Protein AF-A0AA35YEL2-F1 (afdb_monomer)

Mean predicted aligned error: 13.95 Å

Nearest PDB structures (foldseek):
  8c50-assembly1_A  TM=2.980E-01  e=9.845E+00  Pontibacter korlensis
  4kh3-assembly1_A  TM=2.390E-01  e=6.600E+00  Escherichia coli CFT073

pLDDT: mean 71.66, std 18.36, range [32.09, 91.12]

Radius of gyration: 22.41 Å; Cα contacts (8 Å, |Δi|>4): 352; chains: 1; bounding box: 73×52×62 Å

Foldseek 3Di:
DVVVVVVVVVVVVCVVVQAEDEEEEEAAEDDEGEHYEEYEYEHAEEYAYAEAAEYEYEYEYEYEYAYYEEYEYEYAYAYHYAEYAEYEYEEHDHYEYAEYEEYEYEEHDHYDYVYYNDYHYDYPDDDDDPDPDPPPPPPDDDDDDDDDDDD

Structure (mmCIF, N/CA/C/O backbone):
data_AF-A0AA35YEL2-F1
#
_entry.id   AF-A0AA35YEL2-F1
#
loop_
_atom_site.group_PDB
_atom_site.id
_atom_site.type_symbol
_atom_site.label_atom_id
_atom_site.label_alt_id
_atom_site.label_comp_id
_atom_site.label_asym_id
_atom_site.label_entity_id
_atom_site.label_seq_id
_atom_site.pdbx_PDB_ins_code
_atom_site.Cartn_x
_atom_site.Cartn_y
_atom_site.Cartn_z
_atom_site.occupancy
_atom_site.B_iso_or_equiv
_atom_site.auth_seq_id
_atom_site.auth_comp_id
_atom_site.auth_asym_id
_atom_site.auth_atom_id
_atom_site.pdbx_PDB_model_num
ATOM 1 N N . MET A 1 1 ? -35.837 31.555 -4.026 1.00 56.28 1 MET A N 1
ATOM 2 C CA . MET A 1 1 ? -34.476 31.675 -4.594 1.00 56.28 1 MET A CA 1
ATOM 3 C C . MET A 1 1 ? -33.371 31.367 -3.578 1.00 56.28 1 MET A C 1
ATOM 5 O O . MET A 1 1 ? -32.580 30.484 -3.855 1.00 56.28 1 MET A O 1
ATOM 9 N N . VAL A 1 2 ? -33.333 31.996 -2.390 1.00 65.69 2 VAL A N 1
ATOM 10 C CA . VAL A 1 2 ? -32.287 31.738 -1.358 1.00 65.69 2 VAL A CA 1
ATOM 11 C C . VAL A 1 2 ? -32.349 30.329 -0.735 1.00 65.69 2 VAL A C 1
ATOM 13 O O . VAL A 1 2 ? -31.324 29.733 -0.417 1.00 65.69 2 VAL A O 1
ATOM 16 N N . GLU A 1 3 ? -33.546 29.762 -0.577 1.00 60.06 3 GLU A N 1
ATOM 17 C CA . GLU A 1 3 ? -33.709 28.430 0.034 1.00 60.06 3 GLU A CA 1
ATOM 18 C C . GLU A 1 3 ? -33.362 27.282 -0.936 1.00 60.06 3 GLU A C 1
ATOM 20 O O . GLU A 1 3 ? -32.950 26.194 -0.533 1.00 60.06 3 GLU A O 1
ATOM 25 N N . GLU A 1 4 ? -33.471 27.548 -2.236 1.00 58.91 4 GLU A N 1
ATOM 26 C CA . GLU A 1 4 ? -33.159 26.605 -3.311 1.00 58.91 4 GLU A CA 1
ATOM 27 C C . GLU A 1 4 ? -31.649 26.541 -3.565 1.00 58.91 4 GLU A C 1
ATOM 29 O O . GLU A 1 4 ? -31.085 25.449 -3.663 1.00 58.91 4 GLU A O 1
ATOM 34 N N . THR A 1 5 ? -30.966 27.690 -3.495 1.00 54.50 5 THR A N 1
ATOM 35 C CA . THR A 1 5 ? -29.499 27.750 -3.501 1.00 54.50 5 THR A CA 1
ATOM 36 C C . THR A 1 5 ? -28.888 27.120 -2.250 1.00 54.50 5 THR A C 1
ATOM 38 O O . THR A 1 5 ? -27.883 26.425 -2.369 1.00 54.50 5 THR A O 1
ATOM 41 N N . ARG A 1 6 ? -29.511 27.234 -1.063 1.00 58.31 6 ARG A N 1
ATOM 42 C CA . ARG A 1 6 ? -29.071 26.479 0.131 1.00 58.31 6 ARG A CA 1
ATOM 43 C C . ARG A 1 6 ? -29.203 24.966 -0.036 1.00 58.31 6 ARG A C 1
ATOM 45 O O . ARG A 1 6 ? -28.301 24.239 0.377 1.00 58.31 6 ARG A O 1
ATOM 52 N N . LYS A 1 7 ? -30.296 24.474 -0.630 1.00 61.44 7 LYS A N 1
ATOM 53 C CA . LYS A 1 7 ? -30.475 23.036 -0.901 1.00 61.44 7 LYS A CA 1
ATOM 54 C C . LYS A 1 7 ? -29.468 22.523 -1.929 1.00 61.44 7 LYS A C 1
ATOM 56 O O . LYS A 1 7 ? -28.870 21.473 -1.707 1.00 61.44 7 LYS A O 1
ATOM 61 N N . GLN A 1 8 ? -29.225 23.279 -2.998 1.00 55.72 8 GLN A N 1
ATOM 62 C CA . GLN A 1 8 ? -28.205 22.943 -3.993 1.00 55.72 8 GLN A CA 1
ATOM 63 C C . GLN A 1 8 ? -26.806 22.943 -3.379 1.00 55.72 8 GLN A C 1
ATOM 65 O O . GLN A 1 8 ? -26.113 21.940 -3.483 1.00 55.72 8 GLN A O 1
ATOM 70 N N . GLN A 1 9 ? -26.428 23.979 -2.629 1.00 54.78 9 GLN A N 1
ATOM 71 C CA . GLN A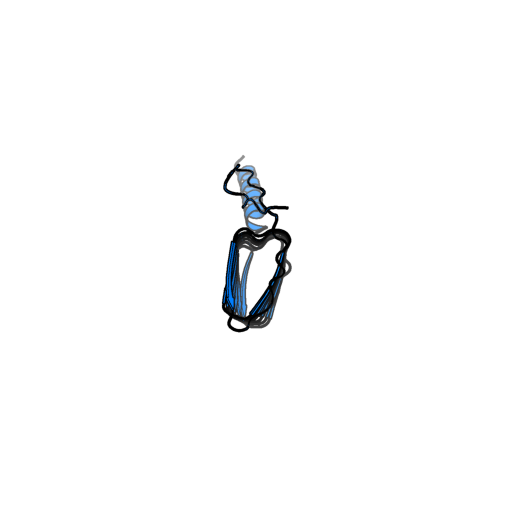 1 9 ? -25.110 24.071 -1.997 1.00 54.78 9 GLN A CA 1
ATOM 72 C C . GLN A 1 9 ? -24.879 22.973 -0.946 1.00 54.78 9 GLN A C 1
ATOM 74 O O . GLN A 1 9 ? -23.769 22.454 -0.824 1.00 54.78 9 GLN A O 1
ATOM 79 N N . LYS A 1 10 ? -25.930 22.553 -0.229 1.00 53.53 10 LYS A N 1
ATOM 80 C CA . LYS A 1 10 ? -25.871 21.421 0.706 1.00 53.53 10 LYS A CA 1
ATOM 81 C C . LYS A 1 10 ? -25.718 20.086 -0.029 1.00 53.53 10 LYS A C 1
ATOM 83 O O . LYS A 1 10 ? -24.924 19.258 0.406 1.00 53.53 10 LYS A O 1
ATOM 88 N N . ASN A 1 11 ? -26.382 19.900 -1.170 1.00 55.03 11 ASN A N 1
ATOM 89 C CA . ASN A 1 11 ? -26.202 18.709 -2.004 1.00 55.03 11 ASN A CA 1
ATOM 90 C C . ASN A 1 11 ? -24.802 18.651 -2.630 1.00 55.03 11 ASN A C 1
ATOM 92 O O . ASN A 1 11 ? -24.171 17.600 -2.584 1.00 55.03 11 ASN A O 1
ATOM 96 N N . THR A 1 12 ? -24.259 19.776 -3.102 1.00 54.28 12 THR A N 1
ATOM 97 C CA . THR A 1 12 ? -22.888 19.842 -3.630 1.00 54.28 12 THR A CA 1
ATOM 98 C C . THR A 1 12 ? -21.849 19.612 -2.527 1.00 54.28 12 THR A C 1
ATOM 100 O O . THR A 1 12 ? -20.840 18.950 -2.754 1.00 54.28 12 THR A O 1
ATOM 103 N N . ALA A 1 13 ? -22.081 20.090 -1.301 1.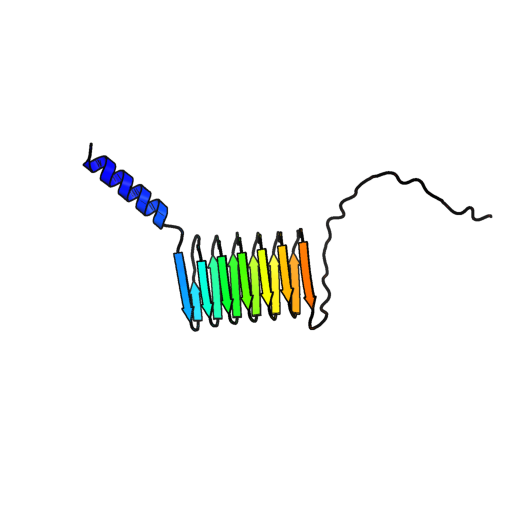00 47.84 13 ALA A N 1
ATOM 104 C CA . ALA A 1 13 ? -21.206 19.805 -0.159 1.00 47.84 13 ALA A CA 1
ATOM 105 C C . ALA A 1 13 ? -21.268 18.325 0.276 1.00 47.84 13 ALA A C 1
ATOM 107 O O . ALA A 1 13 ? -20.245 17.747 0.647 1.00 47.84 13 ALA A O 1
ATOM 108 N N . ILE A 1 14 ? -22.439 17.687 0.178 1.00 51.94 14 ILE A N 1
ATOM 109 C CA . ILE A 1 14 ? -22.621 16.253 0.448 1.00 51.94 14 ILE A CA 1
ATOM 110 C C . ILE A 1 14 ? -21.956 15.399 -0.645 1.00 51.94 14 ILE A C 1
ATOM 112 O O . ILE A 1 14 ? -21.309 14.402 -0.340 1.00 51.94 14 ILE A O 1
ATOM 116 N N . GLU A 1 15 ? -22.023 15.800 -1.914 1.00 49.56 15 GLU A N 1
ATOM 117 C CA . GLU A 1 15 ? -21.277 15.133 -2.991 1.00 49.56 15 GLU A CA 1
ATOM 118 C C . GLU A 1 15 ? -19.759 15.283 -2.840 1.00 49.56 15 GLU A C 1
ATOM 120 O O . GLU A 1 15 ? -19.024 14.321 -3.057 1.00 49.56 15 GLU A O 1
ATOM 125 N N . ASN A 1 16 ? -19.282 16.428 -2.346 1.00 47.44 16 ASN A N 1
ATOM 126 C CA . ASN A 1 16 ? -17.859 16.641 -2.065 1.00 47.44 16 ASN A CA 1
ATOM 127 C C . ASN A 1 16 ? -17.346 15.911 -0.808 1.00 47.44 16 ASN A C 1
ATOM 129 O O . ASN A 1 16 ? -16.138 15.711 -0.663 1.00 47.44 16 ASN A O 1
ATOM 133 N N . THR A 1 17 ? -18.236 15.489 0.093 1.00 47.47 17 THR A N 1
ATOM 134 C CA . THR A 1 17 ? -17.890 14.723 1.307 1.00 47.47 17 THR A CA 1
ATOM 135 C C . THR A 1 17 ? -18.086 13.214 1.147 1.00 47.47 17 THR A C 1
ATOM 137 O O . THR A 1 17 ? -17.551 12.447 1.943 1.00 47.47 17 THR A O 1
ATOM 140 N N . LYS A 1 18 ? -18.761 12.761 0.083 1.00 52.03 18 LYS A N 1
ATOM 141 C CA . LYS A 1 18 ? -19.064 11.342 -0.169 1.00 52.03 18 LYS A CA 1
ATOM 142 C C . LYS A 1 18 ? -17.868 10.437 -0.495 1.00 52.03 18 LYS A C 1
ATOM 144 O O . LYS A 1 18 ? -18.066 9.231 -0.535 1.00 52.03 18 LYS A O 1
ATOM 149 N N . SER A 1 19 ? -16.657 10.951 -0.737 1.00 55.66 19 SER A N 1
ATOM 150 C CA . SER A 1 19 ? -15.616 10.125 -1.382 1.00 55.66 19 SER A CA 1
ATOM 151 C C . SER A 1 19 ? -14.226 10.140 -0.750 1.00 55.66 19 SER A C 1
ATOM 153 O O . SER A 1 19 ? -13.329 9.530 -1.319 1.00 55.66 19 SER A O 1
ATOM 155 N N . LEU A 1 20 ? -13.969 10.844 0.358 1.00 57.53 20 LEU A N 1
ATOM 156 C CA . LEU A 1 20 ? -12.591 10.960 0.861 1.00 57.53 20 LEU A CA 1
ATOM 157 C C . LEU A 1 20 ? -12.522 10.800 2.377 1.00 57.53 20 LEU A C 1
ATOM 159 O O . LEU A 1 20 ? -12.364 11.769 3.115 1.00 57.53 20 LEU A O 1
ATOM 163 N N . LEU A 1 21 ? -12.597 9.542 2.814 1.00 74.25 21 LEU A N 1
ATOM 164 C CA . LEU A 1 21 ? -12.306 9.159 4.189 1.00 74.25 21 LEU A CA 1
ATOM 165 C C . LEU A 1 21 ? -10.798 9.267 4.478 1.00 74.25 21 LEU A C 1
ATOM 167 O O . LEU A 1 21 ? -9.959 8.883 3.654 1.00 74.25 21 LEU A O 1
ATOM 171 N N . SER A 1 22 ? -10.471 9.803 5.655 1.00 79.25 22 SER A N 1
ATOM 172 C CA . SER A 1 22 ? -9.134 9.754 6.249 1.00 79.25 22 SER A CA 1
ATOM 173 C C . SER A 1 22 ? -9.214 8.920 7.519 1.00 79.25 22 SER A C 1
ATOM 175 O O . SER A 1 22 ? -9.998 9.258 8.403 1.00 79.25 22 SER A O 1
ATOM 177 N N . LEU A 1 23 ? -8.439 7.840 7.609 1.00 80.81 23 LEU A N 1
ATOM 178 C CA . LEU A 1 23 ? -8.462 6.936 8.761 1.00 80.81 23 LEU A CA 1
ATOM 179 C C . LEU A 1 23 ? -7.111 6.901 9.464 1.00 80.81 23 LEU A C 1
ATOM 181 O O . LEU A 1 23 ? -6.060 6.940 8.823 1.00 80.81 23 LEU A O 1
ATOM 185 N N . ALA A 1 24 ? -7.174 6.790 10.788 1.00 84.19 24 ALA A N 1
ATOM 186 C CA . ALA A 1 24 ? -6.052 6.491 11.659 1.00 84.19 24 ALA A CA 1
ATOM 187 C C . ALA A 1 24 ? -6.450 5.322 12.571 1.00 84.19 24 ALA A C 1
ATOM 189 O O . ALA A 1 24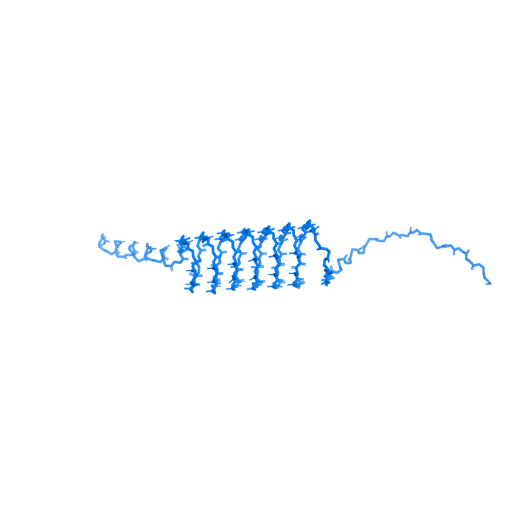 ? -7.522 5.373 13.173 1.00 84.19 24 ALA A O 1
ATOM 190 N N . SER A 1 25 ? -5.635 4.271 12.661 1.00 86.00 25 SER A N 1
ATOM 191 C CA . SER A 1 25 ? -5.905 3.142 13.565 1.00 86.00 25 SER A CA 1
ATOM 192 C C . SER A 1 25 ? -4.627 2.506 14.111 1.00 86.00 25 SER A C 1
ATOM 194 O O . SER A 1 25 ? -3.569 2.571 13.485 1.00 86.00 25 SER A O 1
ATOM 196 N N . ILE A 1 26 ? -4.737 1.866 15.274 1.00 86.31 26 ILE A N 1
ATOM 197 C CA . ILE A 1 26 ? -3.691 1.054 15.899 1.00 86.31 26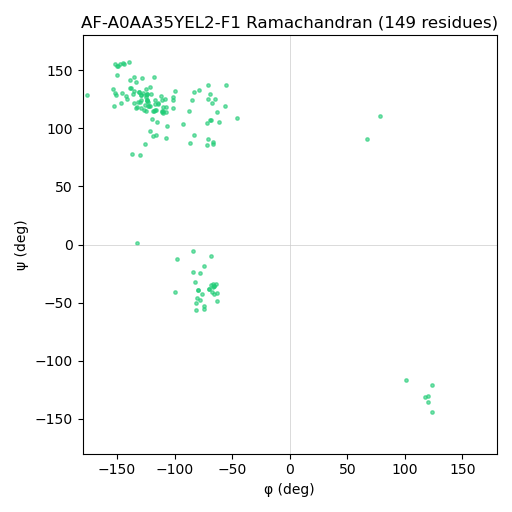 ILE A CA 1
ATOM 198 C C . ILE A 1 26 ? -4.284 -0.334 16.157 1.00 86.31 26 ILE A C 1
ATOM 200 O O . ILE A 1 26 ? -5.393 -0.450 16.673 1.00 86.31 26 ILE A O 1
ATOM 204 N N . GLY A 1 27 ? -3.549 -1.388 15.813 1.00 88.19 27 GLY A N 1
ATOM 205 C CA . GLY A 1 27 ? -3.985 -2.774 15.944 1.00 88.19 27 GLY A CA 1
ATOM 206 C C . GLY A 1 27 ? -4.455 -3.347 14.611 1.00 88.19 27 GLY A C 1
ATOM 207 O O . GLY A 1 27 ? -3.652 -3.495 13.695 1.00 88.19 27 GLY A O 1
ATOM 208 N N . TYR A 1 28 ? -5.735 -3.707 14.513 1.00 83.62 28 TYR A N 1
ATOM 209 C CA . TYR A 1 28 ? -6.323 -4.300 13.310 1.00 83.62 28 TYR A CA 1
ATOM 210 C C . TYR A 1 28 ? -7.249 -3.302 12.617 1.00 83.62 28 TYR A C 1
ATOM 212 O O . TYR A 1 28 ? -8.190 -2.789 13.222 1.00 83.62 28 TYR A O 1
ATOM 220 N N . LEU A 1 29 ? -6.997 -3.046 11.335 1.00 82.75 29 LEU A N 1
ATOM 221 C CA . LEU A 1 29 ? -7.816 -2.181 10.498 1.00 82.75 29 LEU A CA 1
ATOM 222 C C . LEU A 1 29 ? -8.230 -2.919 9.225 1.00 82.75 29 LEU A C 1
ATOM 224 O O . LEU A 1 29 ? -7.395 -3.239 8.381 1.00 82.75 29 LEU A O 1
ATOM 228 N N . VAL A 1 30 ? -9.534 -3.138 9.071 1.00 83.12 30 VAL A N 1
ATOM 229 C CA . VAL A 1 30 ? -10.134 -3.646 7.833 1.00 83.12 30 VAL A CA 1
ATOM 230 C C . VAL A 1 30 ? -11.147 -2.625 7.352 1.00 83.12 30 VAL A C 1
ATOM 232 O O . VAL A 1 30 ? -12.083 -2.293 8.076 1.00 83.12 30 VAL A O 1
ATOM 235 N N . VAL A 1 31 ? -10.937 -2.086 6.153 1.00 79.50 31 VAL A N 1
ATOM 236 C CA . VAL A 1 31 ? -11.755 -0.988 5.624 1.00 79.50 31 VAL A CA 1
ATOM 237 C C . VAL A 1 31 ? -12.118 -1.270 4.180 1.00 79.50 31 VAL A C 1
ATOM 239 O O . VAL A 1 31 ? -11.245 -1.386 3.324 1.00 79.50 31 VAL A O 1
ATOM 242 N N . VAL A 1 32 ? -13.423 -1.313 3.916 1.00 81.25 32 VAL A N 1
ATOM 243 C CA . VAL A 1 32 ? -13.985 -1.344 2.565 1.00 81.25 32 VAL A CA 1
ATOM 244 C C . VAL A 1 32 ? -14.467 0.065 2.241 1.00 81.25 32 VAL A C 1
ATOM 246 O O . VAL A 1 32 ? -15.342 0.590 2.928 1.00 81.25 32 VAL A O 1
ATOM 249 N N . ALA A 1 33 ? -13.888 0.699 1.224 1.00 77.88 33 ALA A N 1
ATOM 250 C CA . ALA A 1 33 ? -14.217 2.083 0.885 1.00 77.88 33 ALA A CA 1
ATOM 251 C C . ALA A 1 33 ? -14.086 2.384 -0.613 1.00 77.88 33 ALA A C 1
ATOM 253 O O . ALA A 1 33 ? -13.283 1.789 -1.333 1.00 77.88 33 ALA A O 1
ATOM 254 N N . ILE A 1 34 ? -14.855 3.373 -1.072 1.00 78.69 34 ILE A N 1
ATOM 255 C CA . ILE A 1 34 ? -14.746 3.949 -2.414 1.00 78.69 34 ILE A CA 1
ATOM 256 C C . ILE A 1 34 ? -14.099 5.325 -2.263 1.00 78.69 34 ILE A C 1
ATOM 258 O O . ILE A 1 34 ? -14.745 6.287 -1.856 1.00 78.69 34 ILE A O 1
ATOM 262 N N . GLY A 1 35 ? -12.803 5.395 -2.567 1.00 74.62 35 GLY A N 1
ATOM 263 C CA . GLY A 1 35 ? -12.009 6.607 -2.404 1.00 74.62 35 GLY A CA 1
ATOM 264 C C . GLY A 1 35 ? -11.588 6.843 -0.952 1.00 74.62 35 GLY A C 1
ATOM 265 O O . GLY A 1 35 ? -12.376 7.189 -0.074 1.00 74.62 35 GLY A O 1
ATOM 266 N N . THR A 1 36 ? -10.293 6.694 -0.694 1.00 79.44 36 THR A N 1
ATOM 267 C CA . THR A 1 36 ? -9.677 7.096 0.573 1.00 79.44 36 THR A CA 1
ATOM 268 C C . THR A 1 36 ? -8.577 8.111 0.305 1.00 79.44 36 THR A C 1
ATOM 270 O O . THR A 1 36 ? -7.796 7.991 -0.646 1.00 79.44 36 THR A O 1
ATOM 273 N N . ARG A 1 37 ? -8.545 9.173 1.116 1.00 81.62 37 ARG A N 1
ATOM 274 C CA . ARG A 1 37 ? -7.569 10.259 0.953 1.00 81.62 37 ARG A CA 1
ATOM 275 C C . ARG A 1 37 ? -6.237 9.863 1.573 1.00 81.62 37 ARG A C 1
ATOM 277 O O . ARG A 1 37 ? -5.215 9.887 0.894 1.00 81.62 37 ARG A O 1
ATOM 284 N N . CYS A 1 38 ? -6.277 9.514 2.853 1.00 81.00 38 CYS A N 1
ATOM 285 C CA . CYS A 1 38 ? -5.104 9.229 3.661 1.00 81.00 38 CYS A CA 1
ATOM 286 C C . CYS A 1 38 ? -5.462 8.140 4.667 1.00 81.00 38 CYS A C 1
ATOM 288 O O . CYS A 1 38 ? -6.361 8.333 5.480 1.00 81.00 38 CYS A O 1
ATOM 290 N N . ASN A 1 39 ? -4.749 7.023 4.647 1.00 83.75 39 ASN A N 1
ATOM 291 C CA . ASN A 1 39 ? -4.883 6.001 5.678 1.00 83.75 39 ASN A CA 1
ATOM 292 C C . ASN A 1 39 ? -3.552 5.872 6.405 1.00 83.75 39 ASN A C 1
ATOM 294 O O . ASN A 1 39 ? -2.538 5.584 5.771 1.00 83.75 39 ASN A O 1
ATOM 298 N N . HIS A 1 40 ? -3.577 6.107 7.712 1.00 86.81 40 HIS A N 1
ATOM 299 C CA . HIS A 1 40 ? -2.451 5.889 8.604 1.00 86.81 40 HIS A CA 1
ATOM 300 C C . HIS A 1 40 ? -2.786 4.738 9.532 1.00 86.81 40 HIS A C 1
ATOM 302 O O . HIS A 1 40 ? -3.840 4.737 10.165 1.00 86.81 40 HIS A O 1
ATOM 308 N N . ALA A 1 41 ? -1.918 3.745 9.626 1.00 86.69 41 ALA A N 1
ATOM 309 C CA . ALA A 1 41 ? -2.167 2.665 10.562 1.00 86.69 41 ALA A CA 1
ATOM 310 C C . ALA A 1 41 ? -0.889 2.037 11.102 1.00 86.69 41 ALA A C 1
ATOM 312 O O . ALA A 1 41 ? 0.172 2.081 10.482 1.00 86.69 41 ALA A O 1
ATOM 313 N N . ILE A 1 42 ? -1.007 1.479 12.302 1.00 87.88 42 ILE A N 1
ATOM 314 C CA . ILE A 1 42 ? 0.041 0.697 12.950 1.00 87.88 42 ILE A CA 1
ATOM 315 C C . ILE A 1 42 ? -0.556 -0.667 13.281 1.00 87.88 42 ILE A C 1
ATOM 317 O O . ILE A 1 42 ? -1.560 -0.732 13.983 1.00 87.88 42 ILE A O 1
ATOM 321 N N . GLY A 1 43 ? 0.055 -1.747 12.804 1.00 89.06 43 GLY A N 1
ATOM 322 C CA . GLY A 1 43 ? -0.395 -3.121 13.021 1.00 89.06 43 GLY A CA 1
ATOM 323 C C . GLY A 1 43 ? -0.773 -3.825 11.720 1.00 89.06 43 GLY A C 1
ATOM 324 O O . GLY A 1 43 ? 0.014 -3.831 10.776 1.00 89.06 43 GLY A O 1
ATOM 325 N N . TYR A 1 44 ? -1.941 -4.464 11.690 1.00 85.94 44 TYR A N 1
ATOM 326 C CA . TYR A 1 44 ? -2.450 -5.208 10.539 1.00 85.94 44 TYR A CA 1
ATOM 327 C C . TYR A 1 44 ? -3.500 -4.394 9.788 1.00 85.94 44 TYR A C 1
ATOM 329 O O . TYR A 1 44 ? -4.487 -3.941 10.369 1.00 85.94 44 TYR A O 1
ATOM 337 N N . VAL A 1 45 ? -3.305 -4.237 8.483 1.00 85.88 45 VAL A N 1
ATOM 338 C CA . VAL A 1 45 ? -4.104 -3.344 7.647 1.00 85.88 45 VAL A CA 1
ATOM 339 C C . VAL A 1 45 ? -4.530 -4.061 6.376 1.00 85.88 45 VAL A C 1
ATOM 341 O O . VAL A 1 45 ? -3.680 -4.413 5.565 1.00 85.88 45 VAL A O 1
ATOM 344 N N . ALA A 1 46 ? -5.834 -4.223 6.162 1.00 86.25 46 ALA A N 1
ATOM 345 C CA . ALA A 1 46 ? -6.396 -4.746 4.918 1.00 86.25 46 ALA A CA 1
ATOM 346 C C . ALA A 1 46 ? -7.381 -3.736 4.314 1.00 86.25 46 ALA A C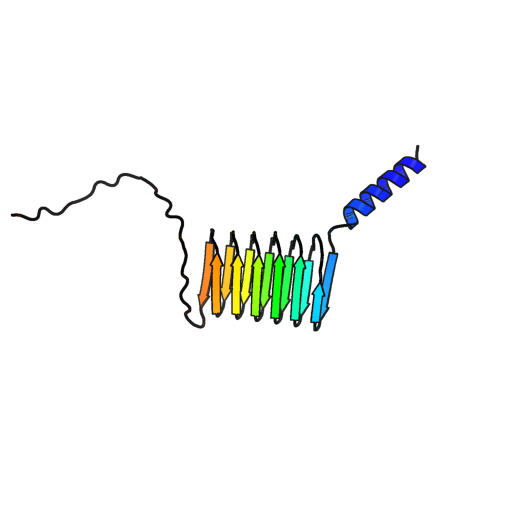 1
ATOM 348 O O . ALA A 1 46 ? -8.381 -3.372 4.939 1.00 86.25 46 ALA A O 1
ATOM 349 N N . LEU A 1 47 ? -7.087 -3.266 3.099 1.00 82.25 47 LEU A N 1
ATOM 350 C CA . LEU A 1 47 ? -7.880 -2.239 2.411 1.00 82.25 47 LEU A CA 1
ATOM 351 C C . LEU A 1 47 ? -8.327 -2.711 1.023 1.00 82.25 47 LEU A C 1
ATOM 353 O O . LEU A 1 47 ? -7.652 -2.404 0.040 1.00 82.25 47 LEU A O 1
ATOM 357 N N . PRO A 1 48 ? -9.462 -3.415 0.915 1.00 84.25 48 PRO A N 1
ATOM 358 C CA . PRO A 1 48 ? -10.191 -3.560 -0.342 1.00 84.25 48 PRO A CA 1
ATOM 359 C C . PRO A 1 48 ? -10.882 -2.237 -0.721 1.00 84.25 48 PRO A C 1
ATOM 361 O O . PRO A 1 48 ? -11.897 -1.859 -0.134 1.00 84.25 48 PRO A O 1
ATOM 364 N N . THR A 1 49 ? -10.342 -1.499 -1.696 1.00 80.69 49 THR A N 1
ATOM 365 C CA . THR A 1 49 ? -10.897 -0.188 -2.086 1.00 80.69 49 THR A CA 1
ATOM 366 C C . THR A 1 49 ? -10.807 0.099 -3.584 1.00 80.69 49 THR A C 1
ATOM 368 O O . THR A 1 49 ? -9.935 -0.397 -4.284 1.00 80.69 49 THR A O 1
ATOM 371 N N . VAL A 1 50 ? -11.684 0.963 -4.098 1.00 81.44 50 VAL A N 1
ATOM 372 C CA . VAL A 1 50 ? -11.662 1.378 -5.520 1.00 81.44 50 VAL A CA 1
ATOM 373 C C . VAL A 1 50 ? -10.665 2.524 -5.780 1.00 81.44 50 VAL A C 1
ATOM 375 O O . VAL A 1 50 ? -10.416 2.886 -6.924 1.00 81.44 50 VAL A O 1
ATOM 378 N N . GLY A 1 51 ? -10.037 3.076 -4.737 1.00 83.94 51 GLY A N 1
ATOM 379 C CA . GLY A 1 51 ? -9.060 4.151 -4.892 1.00 83.94 51 GLY A CA 1
ATOM 380 C C . GLY A 1 51 ? -8.400 4.562 -3.579 1.00 83.94 51 GLY A C 1
ATOM 381 O O . GLY A 1 51 ? -9.089 4.895 -2.608 1.00 83.94 51 GLY A O 1
ATOM 382 N N . ILE A 1 52 ? -7.068 4.597 -3.566 1.00 85.75 52 ILE A N 1
ATOM 383 C CA . ILE A 1 52 ? -6.262 5.047 -2.426 1.00 85.75 52 ILE A CA 1
ATOM 384 C C . ILE A 1 52 ? -5.321 6.148 -2.889 1.00 85.75 52 ILE A C 1
ATOM 386 O O . ILE A 1 52 ? -4.399 5.928 -3.673 1.00 85.75 52 ILE A O 1
ATOM 390 N N . ARG A 1 53 ? -5.503 7.360 -2.369 1.00 87.94 53 ARG A N 1
ATOM 391 C CA . ARG A 1 53 ? -4.587 8.454 -2.703 1.00 87.94 53 ARG A CA 1
ATOM 392 C C . ARG A 1 53 ? -3.258 8.338 -1.957 1.00 87.94 53 ARG A C 1
ATOM 394 O O . ARG A 1 53 ? -2.214 8.591 -2.552 1.00 87.94 53 ARG A O 1
ATOM 401 N N . SER A 1 54 ? -3.299 7.996 -0.674 1.00 87.38 54 SER A N 1
ATOM 402 C CA . SER A 1 54 ? -2.108 7.822 0.153 1.00 87.38 54 SER A CA 1
ATOM 403 C C . SER A 1 54 ? -2.362 6.799 1.256 1.00 87.38 54 SER A C 1
ATOM 405 O O . SER A 1 54 ? -3.346 6.904 1.996 1.00 87.38 54 SER A O 1
ATOM 407 N N . LEU A 1 55 ? -1.470 5.822 1.372 1.00 87.75 55 LEU A N 1
ATOM 408 C CA . LEU A 1 55 ? -1.435 4.845 2.455 1.00 87.75 55 LEU A CA 1
ATOM 409 C C . LEU A 1 55 ? -0.062 4.900 3.116 1.00 87.75 55 LEU A C 1
ATOM 411 O O . LEU A 1 55 ? 0.949 4.719 2.444 1.00 87.75 55 LEU A O 1
ATOM 415 N N . ALA A 1 56 ? -0.039 5.127 4.422 1.00 90.50 56 ALA A N 1
ATOM 416 C CA . ALA A 1 56 ? 1.162 5.081 5.237 1.00 90.50 56 ALA A CA 1
ATOM 417 C C . ALA A 1 56 ? 0.925 4.112 6.394 1.00 90.50 56 ALA A C 1
ATOM 419 O O . ALA A 1 56 ? -0.004 4.299 7.176 1.00 90.50 56 ALA A O 1
ATOM 420 N N . SER A 1 57 ? 1.721 3.053 6.508 1.00 88.81 57 SER A N 1
ATOM 421 C CA . SER A 1 57 ? 1.480 2.081 7.575 1.00 88.81 57 SER A CA 1
ATOM 422 C C . SER A 1 57 ? 2.730 1.373 8.071 1.00 88.81 57 SER A C 1
ATOM 424 O O . SER A 1 57 ? 3.642 1.069 7.303 1.00 88.81 57 SER A O 1
ATOM 426 N N . ILE A 1 58 ? 2.739 1.078 9.369 1.00 90.12 58 ILE A N 1
ATOM 427 C CA . ILE A 1 58 ? 3.791 0.325 10.053 1.00 90.12 58 ILE A CA 1
ATOM 428 C C . ILE A 1 58 ? 3.215 -1.034 10.457 1.00 90.12 58 ILE A C 1
ATOM 430 O O . ILE A 1 58 ? 2.206 -1.079 11.151 1.00 90.12 58 ILE A O 1
ATOM 434 N N . GLY A 1 59 ? 3.842 -2.134 10.050 1.00 90.38 59 GLY A N 1
ATOM 435 C CA . GLY A 1 59 ? 3.402 -3.497 10.353 1.00 90.38 59 GLY A CA 1
ATOM 436 C C . GLY A 1 59 ? 3.100 -4.313 9.099 1.00 90.38 59 GLY A C 1
ATOM 437 O O . GLY A 1 59 ? 3.893 -4.319 8.158 1.00 90.38 59 GLY A O 1
ATOM 438 N N . TYR A 1 60 ? 1.980 -5.036 9.102 1.00 88.00 60 TYR A N 1
ATOM 439 C CA . TYR A 1 60 ? 1.535 -5.849 7.973 1.00 88.00 60 TYR A CA 1
ATOM 440 C C . TYR A 1 60 ? 0.432 -5.132 7.198 1.00 88.00 60 TYR A C 1
ATOM 442 O O . TYR A 1 60 ? -0.596 -4.758 7.761 1.00 88.00 60 TYR A O 1
ATOM 450 N N . VAL A 1 61 ? 0.635 -4.945 5.897 1.00 88.62 61 VAL A N 1
ATOM 451 C CA . VAL A 1 61 ? -0.210 -4.090 5.062 1.00 88.62 61 VAL A CA 1
ATOM 452 C C . VAL A 1 61 ? -0.584 -4.834 3.792 1.00 88.62 61 VAL A C 1
ATOM 454 O O . VAL A 1 61 ? 0.290 -5.246 3.036 1.00 88.62 61 VAL A O 1
ATOM 457 N N . ALA A 1 62 ? -1.882 -4.991 3.548 1.00 89.38 62 ALA A N 1
ATOM 458 C CA . ALA A 1 62 ? -2.435 -5.704 2.406 1.00 89.38 62 ALA A CA 1
ATOM 459 C C . ALA A 1 62 ? -3.515 -4.878 1.680 1.00 89.38 62 ALA A C 1
ATOM 461 O O . ALA A 1 62 ? -4.716 -5.095 1.878 1.00 89.38 62 ALA A O 1
ATOM 462 N N . PRO A 1 63 ? -3.126 -3.876 0.869 1.00 86.31 63 PRO A N 1
ATOM 463 C CA . PRO A 1 63 ? -4.067 -3.120 0.063 1.00 86.31 63 PRO A CA 1
ATOM 464 C C . PRO A 1 63 ? -4.453 -3.925 -1.182 1.00 86.31 63 PRO A C 1
ATOM 466 O O . PRO A 1 63 ? -3.595 -4.437 -1.906 1.00 86.31 63 PRO A O 1
ATOM 469 N N . VAL A 1 64 ? -5.756 -3.982 -1.443 1.00 88.75 64 VAL A N 1
ATOM 470 C CA . VAL A 1 64 ? -6.333 -4.526 -2.672 1.00 88.75 64 VAL A CA 1
ATOM 471 C C . VAL A 1 64 ? -7.109 -3.402 -3.335 1.00 88.75 64 VAL A C 1
ATOM 473 O O . VAL A 1 64 ? -8.141 -2.976 -2.816 1.00 88.75 64 VAL A O 1
ATOM 476 N N . ALA A 1 65 ? -6.605 -2.865 -4.444 1.00 87.38 65 ALA A N 1
ATOM 477 C CA . ALA A 1 65 ? -7.225 -1.683 -5.031 1.00 87.38 65 ALA A CA 1
ATOM 478 C C . ALA A 1 65 ? -7.066 -1.544 -6.541 1.00 87.38 65 ALA A C 1
ATOM 480 O O . ALA A 1 65 ? -6.135 -2.059 -7.146 1.00 87.38 65 ALA A O 1
ATOM 481 N N . ILE A 1 66 ? -7.991 -0.817 -7.163 1.00 86.44 66 ILE A N 1
ATOM 482 C CA . ILE A 1 66 ? -7.911 -0.531 -8.601 1.00 86.44 66 ILE A CA 1
ATOM 483 C C . ILE A 1 66 ? -6.826 0.519 -8.859 1.00 86.44 66 ILE A C 1
ATOM 485 O O . ILE A 1 66 ? -5.913 0.283 -9.643 1.00 86.44 66 ILE A O 1
ATOM 489 N N . ASP A 1 67 ? -6.893 1.648 -8.159 1.00 87.06 67 ASP A N 1
ATOM 490 C CA . ASP A 1 67 ? -5.940 2.748 -8.305 1.00 87.06 67 ASP A CA 1
ATOM 491 C C . ASP A 1 67 ? -5.318 3.101 -6.957 1.00 87.06 67 ASP A C 1
ATOM 493 O O . ASP A 1 67 ? -6.023 3.337 -5.967 1.00 87.06 67 ASP A O 1
ATOM 497 N N . VAL A 1 68 ? -3.988 3.153 -6.914 1.00 87.31 68 VAL A N 1
ATOM 498 C CA . VAL A 1 68 ? -3.257 3.610 -5.737 1.00 87.31 68 VAL A CA 1
ATOM 499 C C . VAL A 1 68 ? -2.162 4.587 -6.134 1.00 87.31 68 VAL A C 1
ATOM 501 O O . VAL A 1 68 ? -1.185 4.261 -6.807 1.00 87.31 68 VAL A O 1
ATOM 504 N N . ARG A 1 69 ? -2.279 5.823 -5.652 1.00 90.00 69 ARG A N 1
ATOM 505 C CA . ARG A 1 69 ? -1.315 6.868 -6.000 1.00 90.00 69 ARG A CA 1
ATOM 506 C C . ARG A 1 69 ? -0.020 6.776 -5.193 1.00 90.00 69 ARG A C 1
ATOM 508 O O . ARG A 1 69 ? 1.045 7.038 -5.741 1.00 90.00 69 ARG A O 1
ATOM 515 N N . SER A 1 70 ? -0.086 6.448 -3.908 1.00 89.69 70 SER A N 1
ATOM 516 C CA . SER A 1 70 ? 1.112 6.355 -3.073 1.00 89.69 70 SER A CA 1
ATOM 517 C C . SER A 1 70 ? 0.924 5.364 -1.935 1.00 89.69 70 SER A C 1
ATOM 519 O O . SER A 1 70 ? -0.059 5.451 -1.194 1.00 89.69 70 SER A O 1
ATOM 521 N N . VAL A 1 71 ? 1.888 4.461 -1.775 1.00 89.25 71 VAL A N 1
ATOM 522 C CA . VAL A 1 71 ? 2.010 3.591 -0.604 1.00 89.25 71 VAL A CA 1
ATOM 523 C C . VAL A 1 71 ? 3.385 3.771 0.011 1.00 89.25 71 VAL A C 1
ATOM 525 O O . VAL A 1 71 ? 4.397 3.656 -0.674 1.00 89.25 71 VAL A O 1
ATOM 528 N N . VAL A 1 72 ? 3.411 4.003 1.317 1.00 91.12 72 VAL A N 1
ATOM 529 C CA . VAL A 1 72 ? 4.612 3.981 2.143 1.00 91.12 72 VAL A CA 1
ATOM 530 C C . VAL A 1 72 ? 4.380 2.972 3.257 1.00 91.12 72 VAL A C 1
ATOM 532 O O . VAL A 1 72 ? 3.413 3.078 4.011 1.00 91.12 72 VAL A O 1
ATOM 535 N N . SER A 1 73 ? 5.245 1.971 3.370 1.00 89.94 73 SER A N 1
ATOM 536 C CA . SER A 1 73 ? 5.112 0.972 4.425 1.00 89.94 73 SER A CA 1
ATOM 537 C C . SER A 1 73 ? 6.443 0.587 5.052 1.00 89.94 73 SER A C 1
ATOM 539 O O . SER A 1 73 ? 7.452 0.456 4.362 1.00 89.94 73 SER A O 1
ATOM 541 N N . ILE A 1 74 ? 6.424 0.385 6.368 1.00 89.94 74 ILE A N 1
ATOM 542 C CA . ILE A 1 74 ? 7.524 -0.201 7.135 1.00 89.94 74 ILE A CA 1
ATOM 543 C C . ILE A 1 74 ? 7.031 -1.540 7.688 1.00 89.94 74 ILE A C 1
ATOM 545 O O . ILE A 1 74 ? 6.052 -1.562 8.429 1.00 89.94 74 ILE A O 1
ATOM 549 N N . GLY A 1 75 ? 7.694 -2.643 7.345 1.00 89.31 75 GLY A N 1
ATOM 550 C CA . GLY A 1 75 ? 7.305 -4.004 7.715 1.00 89.31 75 GLY A CA 1
ATOM 551 C C . GLY A 1 75 ? 7.044 -4.887 6.494 1.00 89.31 75 GLY A C 1
ATOM 552 O O . GLY A 1 75 ? 7.875 -4.967 5.591 1.00 89.31 75 GLY A O 1
ATOM 553 N N . CYS A 1 76 ? 5.903 -5.576 6.478 1.00 86.94 76 CYS A N 1
ATOM 554 C CA . CYS A 1 76 ? 5.506 -6.472 5.392 1.00 86.94 76 CYS A CA 1
ATOM 555 C C . CYS A 1 76 ? 4.369 -5.844 4.580 1.00 86.94 76 CYS A C 1
ATOM 557 O O . CYS A 1 76 ? 3.256 -5.701 5.082 1.00 86.94 76 CYS A O 1
ATOM 559 N N . LEU A 1 77 ? 4.627 -5.518 3.315 1.00 86.94 77 LEU A N 1
ATOM 560 C CA . LEU A 1 77 ? 3.643 -4.981 2.379 1.00 86.94 77 LEU A CA 1
ATOM 561 C C . LEU A 1 77 ? 3.317 -6.029 1.312 1.00 86.94 77 LEU A C 1
ATOM 563 O O . LEU A 1 77 ? 4.192 -6.432 0.554 1.00 86.94 77 LEU A O 1
ATOM 567 N N . THR A 1 78 ? 2.055 -6.449 1.242 1.00 89.31 78 THR A N 1
ATOM 568 C CA . THR A 1 78 ? 1.514 -7.330 0.198 1.00 89.31 78 THR A CA 1
ATOM 569 C C . THR A 1 78 ? 0.449 -6.586 -0.602 1.00 89.31 78 THR A C 1
ATOM 571 O O . THR A 1 78 ? -0.708 -6.542 -0.204 1.00 89.31 78 THR A O 1
ATOM 574 N N . ALA A 1 79 ? 0.819 -5.969 -1.719 1.00 86.31 79 ALA A N 1
ATOM 575 C CA . ALA A 1 79 ? -0.103 -5.176 -2.529 1.00 86.31 79 ALA A CA 1
ATOM 576 C C . ALA A 1 79 ? -0.621 -5.965 -3.739 1.00 86.31 79 ALA A C 1
ATOM 578 O O . ALA A 1 79 ? 0.169 -6.535 -4.490 1.00 86.31 79 ALA A O 1
ATOM 579 N N . ALA A 1 80 ? -1.937 -5.938 -3.957 1.00 88.38 80 ALA A N 1
ATOM 580 C CA . ALA A 1 80 ? -2.575 -6.421 -5.180 1.00 88.38 80 ALA A CA 1
ATOM 581 C C . ALA A 1 80 ? -3.354 -5.266 -5.818 1.00 88.38 80 ALA A C 1
ATOM 583 O O . ALA A 1 80 ? -4.459 -4.935 -5.381 1.00 88.38 80 ALA A O 1
ATOM 584 N N . VAL A 1 81 ? -2.750 -4.599 -6.803 1.00 86.56 81 VAL A N 1
ATOM 585 C CA . VAL A 1 81 ? -3.281 -3.338 -7.345 1.00 86.56 81 VAL A CA 1
ATOM 586 C C . VAL A 1 81 ? -3.255 -3.283 -8.864 1.00 86.56 81 VAL A C 1
ATOM 588 O O . VAL A 1 81 ? -2.331 -3.792 -9.474 1.00 86.56 81 VAL A O 1
ATOM 591 N N . ILE A 1 82 ? -4.238 -2.665 -9.519 1.00 86.50 82 ILE A N 1
ATOM 592 C CA . ILE A 1 82 ? -4.196 -2.559 -10.989 1.00 86.50 82 ILE A CA 1
ATOM 593 C C . ILE A 1 82 ? -3.166 -1.506 -11.419 1.00 86.50 82 ILE A C 1
ATOM 595 O O . ILE A 1 82 ? -2.235 -1.838 -12.155 1.00 86.50 82 ILE A O 1
ATOM 599 N N . ASP A 1 83 ? -3.289 -0.275 -10.925 1.00 85.19 83 ASP A N 1
ATOM 600 C CA . ASP A 1 83 ? -2.335 0.808 -11.181 1.00 85.19 83 ASP A CA 1
ATOM 601 C C . ASP A 1 83 ? -1.739 1.325 -9.867 1.00 85.19 83 ASP A C 1
ATOM 603 O O . ASP A 1 83 ? -2.459 1.644 -8.915 1.00 85.19 83 ASP A O 1
ATOM 607 N N . VAL A 1 84 ? -0.407 1.404 -9.820 1.00 85.62 84 VAL A N 1
ATOM 608 C CA . VAL A 1 84 ? 0.333 2.055 -8.738 1.00 85.62 84 VAL A CA 1
ATOM 609 C C . VAL A 1 84 ? 1.245 3.134 -9.313 1.00 85.62 84 VAL A C 1
ATOM 611 O O . VAL A 1 84 ? 2.110 2.887 -10.163 1.00 85.62 84 VAL A O 1
ATOM 614 N N . LEU A 1 85 ? 1.100 4.362 -8.820 1.00 87.50 85 LEU A N 1
ATOM 615 C CA . LEU A 1 85 ? 2.021 5.432 -9.207 1.00 87.50 85 LEU A CA 1
ATOM 616 C C . LEU A 1 85 ? 3.327 5.346 -8.415 1.00 87.50 85 LEU A C 1
ATOM 618 O O . LEU A 1 85 ? 4.404 5.459 -9.001 1.00 87.50 85 LEU A O 1
ATOM 622 N N . PHE A 1 86 ? 3.243 5.148 -7.101 1.00 86.69 86 PHE A N 1
ATOM 623 C CA . PHE A 1 86 ? 4.410 5.148 -6.230 1.00 86.69 86 PHE A CA 1
ATOM 624 C C . PHE A 1 86 ? 4.266 4.151 -5.081 1.00 86.69 86 PHE A C 1
ATOM 626 O O . PHE A 1 86 ? 3.267 4.153 -4.361 1.00 86.69 86 PHE A O 1
ATOM 633 N N . VAL A 1 87 ? 5.291 3.326 -4.893 1.00 86.44 87 VAL A N 1
ATOM 634 C CA . VAL A 1 87 ? 5.419 2.394 -3.770 1.00 86.44 87 VAL A CA 1
ATOM 635 C C . VAL A 1 87 ? 6.786 2.577 -3.124 1.00 86.44 87 VAL A C 1
ATOM 637 O O . VAL A 1 87 ? 7.808 2.539 -3.806 1.00 86.44 87 VAL A O 1
ATOM 640 N N . VAL A 1 88 ? 6.801 2.753 -1.805 1.00 87.81 88 VAL A N 1
ATOM 641 C CA . VAL A 1 88 ? 7.998 2.694 -0.962 1.00 87.81 88 VAL A CA 1
ATOM 642 C C . VAL A 1 88 ? 7.757 1.678 0.135 1.00 87.81 88 VAL A C 1
ATOM 644 O O . VAL A 1 88 ? 6.779 1.773 0.877 1.00 87.81 88 VAL A O 1
ATOM 647 N N . SER A 1 89 ? 8.669 0.723 0.264 1.00 87.31 89 SER A N 1
ATOM 648 C CA . SER A 1 89 ? 8.627 -0.253 1.346 1.00 87.31 89 SER A CA 1
ATOM 649 C C . SER A 1 89 ? 9.992 -0.424 2.001 1.00 87.31 89 SER A C 1
ATOM 651 O O . SER A 1 89 ? 11.022 -0.447 1.328 1.00 87.31 89 SER A O 1
ATOM 653 N N . ILE A 1 90 ? 9.994 -0.544 3.326 1.00 88.25 90 ILE A N 1
ATOM 654 C CA . ILE A 1 90 ? 11.148 -0.977 4.114 1.00 88.25 90 ILE A CA 1
ATOM 655 C C . ILE A 1 90 ? 10.762 -2.295 4.784 1.00 88.25 90 ILE A C 1
ATOM 657 O O . ILE A 1 90 ? 9.857 -2.302 5.614 1.00 88.25 90 ILE A O 1
ATOM 661 N N . GLY A 1 91 ? 11.440 -3.390 4.443 1.00 87.25 91 GLY A N 1
ATOM 662 C CA . GLY A 1 91 ? 11.166 -4.734 4.950 1.00 87.25 91 GLY A CA 1
ATOM 663 C C . GLY A 1 91 ? 10.887 -5.735 3.829 1.00 87.25 91 GLY A C 1
ATOM 664 O O . GLY A 1 91 ? 11.748 -5.973 2.983 1.00 87.25 91 GLY A O 1
ATOM 665 N N . CYS A 1 92 ? 9.711 -6.360 3.838 1.00 83.38 92 CYS A N 1
ATOM 666 C CA . CYS A 1 92 ? 9.301 -7.327 2.819 1.00 83.38 92 CYS A CA 1
ATOM 667 C C . CYS A 1 92 ? 8.229 -6.713 1.919 1.00 83.38 92 CYS A C 1
ATOM 669 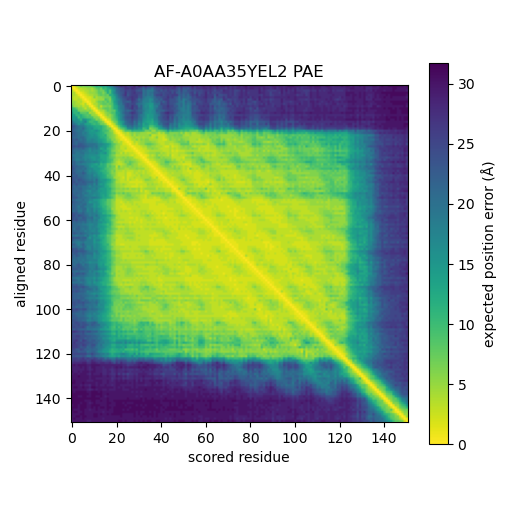O O . CYS A 1 92 ? 7.137 -6.400 2.391 1.00 83.38 92 CYS A O 1
ATOM 671 N N . LEU A 1 93 ? 8.520 -6.592 0.624 1.00 83.44 93 LEU A N 1
ATOM 672 C CA . LEU A 1 93 ? 7.576 -6.127 -0.385 1.00 83.44 93 LEU A CA 1
ATOM 673 C C . LEU A 1 93 ? 7.189 -7.275 -1.316 1.00 83.44 93 LEU A C 1
ATOM 675 O O . LEU A 1 93 ? 8.018 -7.757 -2.082 1.00 83.44 93 LEU A O 1
ATOM 679 N N . ALA A 1 94 ? 5.919 -7.658 -1.274 1.00 85.19 94 ALA A N 1
ATOM 680 C CA . ALA A 1 94 ? 5.260 -8.491 -2.264 1.00 85.19 94 ALA A CA 1
ATOM 681 C C . ALA A 1 94 ? 4.256 -7.625 -3.035 1.00 85.19 94 ALA A C 1
ATOM 683 O O . ALA A 1 94 ? 3.297 -7.120 -2.458 1.00 85.19 94 ALA A O 1
ATOM 684 N N . ALA A 1 95 ? 4.465 -7.419 -4.331 1.00 81.75 95 ALA A N 1
ATOM 685 C CA . ALA A 1 95 ? 3.567 -6.603 -5.141 1.00 81.75 95 ALA A CA 1
ATOM 686 C C . ALA A 1 95 ? 3.146 -7.341 -6.413 1.00 81.75 95 ALA A C 1
ATOM 688 O O . ALA A 1 95 ? 3.978 -7.764 -7.214 1.00 81.75 95 ALA A O 1
ATOM 689 N N . ALA A 1 96 ? 1.837 -7.473 -6.598 1.00 83.12 96 ALA A N 1
ATOM 690 C CA . ALA A 1 96 ? 1.215 -7.889 -7.841 1.00 83.12 96 ALA A CA 1
ATOM 691 C C . ALA A 1 96 ? 0.496 -6.674 -8.421 1.00 83.12 96 ALA A C 1
ATOM 693 O O . ALA A 1 96 ? -0.463 -6.178 -7.824 1.00 83.12 96 ALA A O 1
ATOM 694 N N . ALA A 1 97 ? 0.977 -6.178 -9.560 1.00 81.94 97 ALA A N 1
ATOM 695 C CA . ALA A 1 97 ? 0.338 -5.055 -10.221 1.00 81.94 97 ALA A CA 1
ATOM 696 C C . ALA A 1 97 ? 0.285 -5.179 -11.737 1.00 81.94 97 ALA A C 1
ATOM 698 O O . ALA A 1 97 ? 1.068 -5.909 -12.329 1.00 81.94 97 ALA A O 1
ATOM 699 N N . ILE A 1 98 ? -0.641 -4.482 -12.395 1.00 78.94 98 ILE A N 1
ATOM 700 C CA . ILE A 1 98 ? -0.626 -4.418 -13.864 1.00 78.94 98 ILE A CA 1
ATOM 701 C C . ILE A 1 98 ? 0.383 -3.355 -14.291 1.00 78.94 98 ILE A C 1
ATOM 703 O O . ILE A 1 98 ? 1.278 -3.636 -15.091 1.00 78.94 98 ILE A O 1
ATOM 707 N N . VAL A 1 99 ? 0.284 -2.160 -13.709 1.00 79.00 99 VAL A N 1
ATOM 708 C CA . VAL A 1 99 ? 1.162 -1.027 -14.004 1.00 79.00 99 VAL A CA 1
ATOM 709 C C . VAL A 1 99 ? 1.756 -0.470 -12.717 1.00 79.00 99 VAL A C 1
ATOM 711 O O . VAL A 1 99 ? 1.048 -0.178 -11.758 1.00 79.00 99 VAL A O 1
ATOM 714 N N . VAL A 1 100 ? 3.076 -0.285 -12.720 1.00 77.94 100 VAL A N 1
ATOM 715 C CA . VAL A 1 100 ? 3.815 0.384 -11.648 1.00 77.94 100 VAL A CA 1
ATOM 716 C C . VAL A 1 100 ? 4.715 1.455 -12.236 1.00 77.94 100 VAL A C 1
ATOM 718 O O . VAL A 1 100 ? 5.632 1.180 -13.011 1.00 77.94 100 VAL A O 1
ATOM 721 N N . ARG A 1 101 ? 4.490 2.721 -11.884 1.00 83.62 101 ARG A N 1
ATOM 722 C CA . ARG A 1 101 ? 5.360 3.795 -12.392 1.00 83.62 101 ARG A CA 1
ATOM 723 C C . ARG A 1 101 ? 6.682 3.842 -11.639 1.00 83.62 101 ARG A C 1
ATOM 725 O O . ARG A 1 101 ? 7.729 3.893 -12.284 1.00 83.62 101 ARG A O 1
ATOM 732 N N . TYR A 1 102 ? 6.632 3.809 -10.315 1.00 81.94 102 TYR A N 1
ATOM 733 C CA . TYR A 1 102 ? 7.806 3.905 -9.460 1.00 81.94 102 TYR A CA 1
ATOM 734 C C . TYR A 1 102 ? 7.662 2.981 -8.257 1.00 81.94 102 TYR A C 1
ATOM 736 O O . TYR A 1 102 ? 6.679 3.061 -7.521 1.00 81.94 102 TYR A O 1
ATOM 744 N N . ALA A 1 103 ? 8.667 2.144 -8.037 1.00 80.31 103 ALA A N 1
ATOM 745 C CA . ALA A 1 103 ? 8.775 1.331 -6.838 1.00 80.31 103 ALA A CA 1
ATOM 746 C C . ALA A 1 103 ? 10.179 1.462 -6.246 1.00 80.31 103 ALA A C 1
ATOM 748 O O . ALA A 1 103 ? 11.170 1.340 -6.965 1.00 80.31 103 ALA A O 1
ATOM 749 N N . ALA A 1 104 ? 10.238 1.707 -4.941 1.00 82.88 104 ALA A N 1
ATOM 750 C CA . ALA A 1 104 ? 11.450 1.710 -4.145 1.00 82.88 104 ALA A CA 1
ATOM 751 C C . ALA A 1 104 ? 11.293 0.715 -2.989 1.00 82.88 104 ALA A C 1
ATOM 753 O O . ALA A 1 104 ? 10.301 0.753 -2.261 1.00 82.88 104 ALA A O 1
ATOM 754 N N . SER A 1 105 ? 12.260 -0.181 -2.808 1.00 82.38 105 SER A N 1
ATOM 755 C CA . SER A 1 105 ? 12.234 -1.133 -1.694 1.00 82.38 105 SER A CA 1
ATOM 756 C C . SER A 1 105 ? 13.604 -1.313 -1.058 1.00 82.38 105 SER A C 1
ATOM 758 O O . SER A 1 105 ? 14.598 -1.497 -1.763 1.00 82.38 105 SER A O 1
ATOM 760 N N . ILE A 1 106 ? 13.648 -1.301 0.272 1.00 82.56 106 ILE A N 1
ATOM 761 C CA . ILE A 1 106 ? 14.814 -1.701 1.064 1.00 82.56 106 ILE A CA 1
ATOM 762 C C . ILE A 1 106 ? 14.448 -2.997 1.781 1.00 82.56 106 ILE A C 1
ATOM 764 O O . ILE A 1 106 ? 13.582 -2.984 2.653 1.00 82.56 106 ILE A O 1
ATOM 768 N N . GLY A 1 107 ? 15.105 -4.103 1.433 1.00 82.00 107 GLY A N 1
ATOM 769 C CA . GLY A 1 107 ? 14.821 -5.419 2.005 1.00 82.00 107 GLY A CA 1
ATOM 770 C C . GLY A 1 107 ? 14.478 -6.474 0.955 1.00 82.00 107 GLY A C 1
ATOM 771 O O . GLY A 1 107 ? 15.077 -6.493 -0.115 1.00 82.00 107 GLY A O 1
ATOM 772 N N . SER A 1 108 ? 13.565 -7.392 1.270 1.00 78.31 108 SER A N 1
ATOM 773 C CA . SER A 1 108 ? 13.176 -8.465 0.344 1.00 78.31 108 SER A CA 1
ATOM 774 C C . SER A 1 108 ? 12.131 -7.957 -0.644 1.00 78.31 108 SER A C 1
ATOM 776 O O . SER A 1 108 ? 11.130 -7.366 -0.237 1.00 78.31 108 SER A O 1
ATOM 778 N N . LEU A 1 109 ? 12.347 -8.207 -1.936 1.00 79.50 109 LEU A N 1
ATOM 779 C CA . LEU A 1 109 ? 11.445 -7.784 -3.002 1.00 79.50 109 LEU A CA 1
ATOM 780 C C . LEU A 1 109 ? 10.973 -8.985 -3.824 1.00 79.50 109 LEU A C 1
ATOM 782 O O . LEU A 1 109 ? 11.766 -9.653 -4.480 1.00 79.50 109 LEU A O 1
ATOM 786 N N . ALA A 1 110 ? 9.664 -9.204 -3.832 1.00 79.81 110 ALA A N 1
ATOM 787 C CA . ALA A 1 110 ? 8.967 -10.068 -4.768 1.00 79.81 110 ALA A CA 1
ATOM 788 C C . ALA A 1 110 ? 7.965 -9.208 -5.543 1.00 79.81 110 ALA A C 1
ATOM 790 O O . ALA A 1 110 ? 7.031 -8.652 -4.967 1.00 79.81 110 ALA A O 1
ATOM 791 N N . HIS A 1 111 ? 8.155 -9.062 -6.852 1.00 73.62 111 HIS A N 1
ATOM 792 C CA . HIS A 1 111 ? 7.266 -8.235 -7.657 1.00 73.62 111 HIS A CA 1
ATOM 793 C C . HIS A 1 111 ? 6.885 -8.927 -8.961 1.00 73.62 111 HIS A C 1
ATOM 795 O O . HIS A 1 111 ? 7.742 -9.400 -9.701 1.00 73.62 111 HIS A O 1
ATOM 801 N N . VAL A 1 112 ? 5.588 -8.921 -9.258 1.00 74.19 112 VAL A N 1
ATOM 802 C CA . VAL A 1 112 ? 5.019 -9.281 -10.556 1.00 74.19 112 VAL A CA 1
ATOM 803 C C . VAL A 1 112 ? 4.314 -8.046 -11.106 1.00 74.19 112 VAL A C 1
ATOM 805 O O . VAL A 1 112 ? 3.367 -7.567 -10.486 1.00 74.19 112 VAL A O 1
ATOM 808 N N . ALA A 1 113 ? 4.788 -7.488 -12.223 1.00 73.12 113 ALA A N 1
ATOM 809 C CA . ALA A 1 113 ? 3.964 -6.566 -13.003 1.00 73.12 113 ALA A CA 1
ATOM 810 C C . ALA A 1 113 ? 4.183 -6.669 -14.502 1.00 73.12 113 ALA A C 1
ATOM 812 O O . ALA A 1 113 ? 5.235 -7.110 -14.963 1.00 73.12 113 ALA A O 1
ATOM 813 N N . ILE A 1 114 ? 3.161 -6.242 -15.242 1.00 74.00 114 ILE A N 1
ATOM 814 C CA . ILE A 1 114 ? 3.151 -6.245 -16.707 1.00 74.00 114 ILE A CA 1
ATOM 815 C C . ILE A 1 114 ? 3.871 -5.000 -17.249 1.00 74.00 114 ILE A C 1
ATOM 817 O O . ILE A 1 114 ? 4.514 -5.064 -18.293 1.00 74.00 114 ILE A O 1
ATOM 821 N N . GLY A 1 115 ? 3.812 -3.870 -16.536 1.00 69.62 115 GLY A N 1
ATOM 822 C CA . GLY A 1 115 ? 4.483 -2.632 -16.927 1.00 69.62 115 GLY A CA 1
ATOM 823 C C . GLY A 1 115 ? 5.190 -1.937 -15.769 1.00 69.62 115 GLY A C 1
ATOM 824 O O . GLY A 1 115 ? 4.571 -1.648 -14.747 1.00 69.62 115 GLY A O 1
ATOM 825 N N . PHE A 1 116 ? 6.464 -1.587 -15.978 1.00 66.88 116 PHE A N 1
ATOM 826 C CA . PHE A 1 116 ? 7.241 -0.744 -15.069 1.00 66.88 116 PHE A CA 1
ATOM 827 C C . PHE A 1 116 ? 7.900 0.420 -15.780 1.00 66.88 116 PHE A C 1
ATOM 829 O O . PHE A 1 116 ? 8.415 0.259 -16.887 1.00 66.88 116 PHE A O 1
ATOM 836 N N . ARG A 1 117 ? 7.954 1.579 -15.114 1.00 75.44 117 ARG A N 1
ATOM 837 C CA . ARG A 1 117 ? 8.808 2.682 -15.576 1.00 75.44 117 ARG A CA 1
ATOM 838 C C . ARG A 1 117 ? 10.128 2.787 -14.819 1.00 75.44 117 ARG A C 1
ATOM 840 O O . ARG A 1 117 ? 11.144 3.052 -15.451 1.00 75.44 117 ARG A O 1
ATOM 847 N N . SER A 1 118 ? 10.132 2.598 -13.503 1.00 72.50 118 SER A N 1
ATOM 848 C CA . SER A 1 118 ? 11.358 2.638 -12.704 1.00 72.50 118 SER A CA 1
ATOM 849 C C . SER A 1 118 ? 11.225 1.787 -11.445 1.00 72.50 118 SER A C 1
ATOM 851 O O . SER A 1 118 ? 10.226 1.885 -10.730 1.00 72.50 118 SER A O 1
ATOM 853 N N . LEU A 1 119 ? 12.247 0.976 -11.176 1.00 76.06 119 LEU A N 1
ATOM 854 C CA . LEU A 1 119 ? 12.359 0.139 -9.989 1.00 76.06 119 LEU A CA 1
ATOM 855 C C . LEU A 1 119 ? 13.731 0.374 -9.356 1.00 76.06 119 LEU A C 1
ATOM 857 O O . LEU A 1 119 ? 14.755 0.168 -10.004 1.00 76.06 119 LEU A O 1
ATOM 861 N N . THR A 1 120 ? 13.749 0.784 -8.093 1.00 77.62 120 THR A N 1
ATOM 862 C CA . THR A 1 120 ? 14.962 0.866 -7.281 1.00 77.62 120 THR A CA 1
ATOM 863 C C . THR A 1 120 ? 14.827 -0.090 -6.105 1.00 77.62 120 THR A C 1
ATOM 865 O O . THR A 1 120 ? 13.862 -0.052 -5.347 1.00 77.62 120 THR A O 1
ATOM 868 N N . SER A 1 121 ? 15.779 -1.003 -5.943 1.00 73.56 121 SER A N 1
ATOM 869 C CA . SER A 1 121 ? 15.770 -1.912 -4.801 1.00 73.56 121 SER A CA 1
ATOM 870 C C . SER A 1 121 ? 17.165 -2.062 -4.235 1.00 73.56 121 SER A C 1
ATOM 872 O O . SER A 1 121 ? 18.127 -2.230 -4.981 1.00 73.56 121 SER A O 1
ATOM 874 N N . VAL A 1 122 ? 17.254 -1.987 -2.910 1.00 77.19 122 VAL A N 1
ATOM 875 C CA . VAL A 1 122 ? 18.447 -2.352 -2.151 1.00 77.19 122 VAL A CA 1
ATOM 876 C C . VAL A 1 122 ? 18.123 -3.671 -1.450 1.00 77.19 122 VAL A C 1
ATOM 878 O O . VAL A 1 122 ? 17.513 -3.655 -0.373 1.00 77.19 122 VAL A O 1
ATOM 881 N N . PRO A 1 123 ? 18.433 -4.820 -2.078 1.00 64.94 123 PRO A N 1
ATOM 882 C CA . PRO A 1 123 ? 18.144 -6.112 -1.485 1.00 64.94 123 PRO A CA 1
ATOM 883 C C . PRO A 1 123 ? 19.043 -6.346 -0.270 1.00 64.94 123 PRO A C 1
ATOM 885 O O . PRO A 1 123 ? 20.262 -6.227 -0.363 1.00 64.94 123 PRO A O 1
ATOM 888 N N . LEU A 1 124 ? 18.446 -6.718 0.864 1.00 55.69 124 LEU A N 1
ATOM 889 C CA . LEU A 1 124 ? 19.191 -7.306 1.990 1.00 55.69 124 LEU A CA 1
ATOM 890 C C . LEU A 1 124 ? 19.390 -8.817 1.799 1.00 55.69 124 LEU A C 1
ATOM 892 O O . LEU A 1 124 ? 20.339 -9.382 2.332 1.00 55.69 124 LEU A O 1
ATOM 896 N N . LEU A 1 125 ? 18.525 -9.455 1.002 1.00 45.16 125 LEU A N 1
ATOM 897 C CA . LEU A 1 125 ? 18.605 -10.851 0.575 1.00 45.16 125 LEU A CA 1
ATOM 898 C C . LEU A 1 125 ? 18.151 -10.927 -0.894 1.00 45.16 125 LEU A C 1
ATOM 900 O O . LEU A 1 125 ? 17.092 -10.414 -1.251 1.00 45.16 125 LEU A O 1
ATOM 904 N N . SER A 1 126 ? 18.996 -11.497 -1.755 1.00 37.38 126 SER A N 1
ATOM 905 C CA . SER A 1 126 ? 18.800 -11.560 -3.210 1.00 37.38 126 SER A CA 1
ATOM 906 C C . SER A 1 126 ? 17.614 -12.459 -3.574 1.00 37.38 126 SER A C 1
ATOM 908 O O . SER A 1 126 ? 17.629 -13.646 -3.248 1.00 37.38 126 SER A O 1
ATOM 910 N N . LEU A 1 127 ? 16.606 -11.923 -4.273 1.00 39.78 127 LEU A N 1
ATOM 911 C CA . LEU A 1 127 ? 15.542 -12.722 -4.883 1.00 39.78 127 LEU A CA 1
ATOM 912 C C . LEU A 1 127 ? 15.342 -12.314 -6.350 1.00 39.78 127 LEU A C 1
ATOM 914 O O . LEU A 1 127 ? 15.270 -11.133 -6.692 1.00 39.78 127 LEU A O 1
ATOM 918 N N . SER A 1 128 ? 15.305 -13.328 -7.214 1.00 39.16 128 SER A N 1
ATOM 919 C CA . SER A 1 128 ? 15.253 -13.222 -8.673 1.00 39.16 128 SER A CA 1
ATOM 920 C C . SER A 1 128 ? 14.059 -12.384 -9.144 1.00 39.16 128 SER A C 1
ATOM 922 O O . SER A 1 128 ? 12.906 -12.732 -8.896 1.00 39.16 128 SER A O 1
ATOM 924 N N . SER A 1 129 ? 14.331 -11.277 -9.838 1.00 40.69 129 SER A N 1
ATOM 925 C CA . SER A 1 129 ? 13.308 -10.452 -10.486 1.00 40.69 129 SER A CA 1
ATOM 926 C C . SER A 1 129 ? 13.134 -10.916 -11.933 1.00 40.69 129 SER A C 1
ATOM 928 O O . SER A 1 129 ? 13.965 -10.607 -12.785 1.00 40.69 129 SER A O 1
ATOM 930 N N . HIS A 1 130 ? 12.062 -11.652 -12.234 1.00 42.97 130 HIS A N 1
ATOM 931 C CA . HIS A 1 130 ? 11.722 -12.013 -13.612 1.00 42.97 130 HIS A CA 1
ATOM 932 C C . HIS A 1 130 ? 10.882 -10.878 -14.220 1.00 42.97 130 HIS A C 1
ATOM 934 O O . HIS A 1 130 ? 9.661 -10.846 -14.106 1.00 42.97 130 HIS A O 1
ATOM 940 N N . SER A 1 131 ? 11.561 -9.883 -14.791 1.00 42.84 131 SER A N 1
ATOM 941 C CA . SER A 1 131 ? 10.922 -8.753 -15.471 1.00 42.84 131 SER A CA 1
ATOM 942 C C . SER A 1 131 ? 10.675 -9.110 -16.938 1.00 42.84 131 SER A C 1
ATOM 944 O O . SER A 1 131 ? 11.633 -9.280 -17.694 1.00 42.84 131 SER A O 1
ATOM 946 N N . LEU A 1 132 ? 9.410 -9.201 -17.369 1.00 40.28 132 LEU A N 1
ATOM 947 C CA . LEU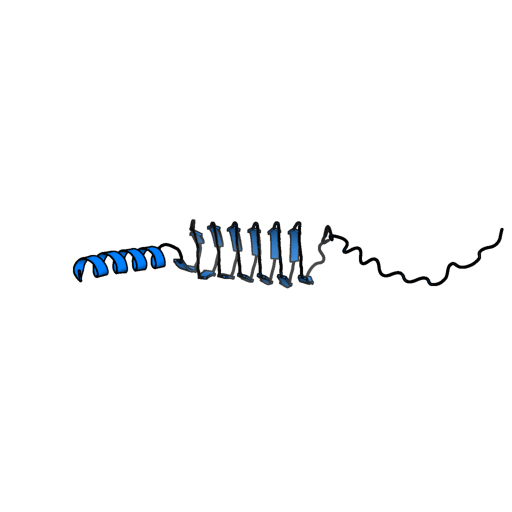 A 1 132 ? 9.072 -9.103 -18.794 1.00 40.28 132 LEU A CA 1
ATOM 948 C C . LEU A 1 132 ? 9.264 -7.641 -19.216 1.00 40.28 132 LEU A C 1
ATOM 950 O O . LEU A 1 132 ? 8.341 -6.832 -19.177 1.00 40.28 132 LEU A O 1
ATOM 954 N N . MET A 1 133 ? 10.492 -7.281 -19.583 1.00 39.88 133 MET A N 1
ATOM 955 C CA . MET A 1 133 ? 10.772 -5.977 -20.177 1.00 39.88 133 MET A CA 1
ATOM 956 C C . MET A 1 133 ? 10.060 -5.864 -21.536 1.00 39.88 133 MET A C 1
ATOM 958 O O . MET A 1 133 ? 10.332 -6.679 -22.420 1.00 39.88 133 MET A O 1
ATOM 962 N N . PRO A 1 134 ? 9.228 -4.836 -21.785 1.00 38.75 134 PRO A N 1
ATOM 963 C CA . PRO A 1 134 ? 8.901 -4.456 -23.149 1.00 38.75 134 PRO A CA 1
ATOM 964 C C . PRO A 1 134 ? 10.166 -3.865 -23.777 1.00 38.75 134 PRO A C 1
ATOM 966 O O . PRO A 1 134 ? 10.614 -2.769 -23.430 1.00 38.75 134 PRO A O 1
ATOM 969 N N . GLN A 1 135 ? 10.780 -4.625 -24.680 1.00 32.09 135 GLN A N 1
ATOM 970 C CA . GLN A 1 135 ? 11.947 -4.200 -25.437 1.00 32.09 135 GLN A CA 1
ATOM 971 C C . GLN A 1 135 ? 11.571 -2.978 -26.283 1.00 32.09 135 GLN A C 1
ATOM 973 O O . GLN A 1 135 ? 10.873 -3.079 -27.291 1.00 32.09 135 GLN A O 1
ATOM 978 N N . ARG A 1 136 ? 12.030 -1.792 -25.872 1.00 34.47 136 ARG A N 1
ATOM 979 C CA . ARG A 1 136 ? 11.960 -0.587 -26.700 1.00 34.47 136 ARG A CA 1
ATOM 980 C C . ARG A 1 136 ? 12.961 -0.757 -27.845 1.00 34.47 136 ARG A C 1
ATOM 982 O O . ARG A 1 136 ? 14.135 -0.430 -27.695 1.00 34.47 136 ARG A O 1
ATOM 989 N 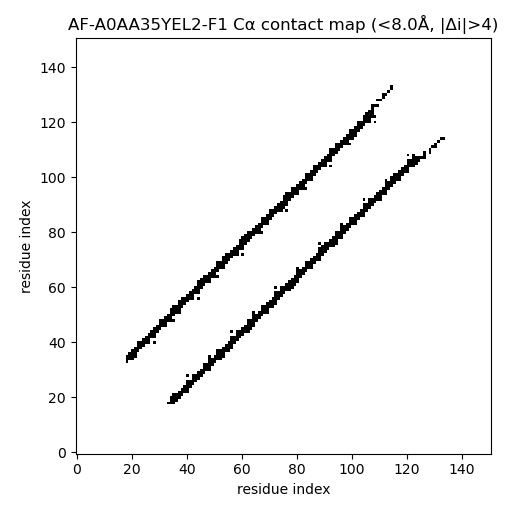N . VAL A 1 137 ? 12.506 -1.310 -28.970 1.00 36.16 137 VAL A N 1
ATOM 990 C CA . VAL A 1 137 ? 13.280 -1.392 -30.217 1.00 36.16 137 VAL A CA 1
ATOM 991 C C . VAL A 1 137 ? 13.473 0.028 -30.750 1.00 36.16 137 VAL A C 1
ATOM 993 O O . VAL A 1 137 ? 12.668 0.553 -31.513 1.00 36.16 137 VAL A O 1
ATO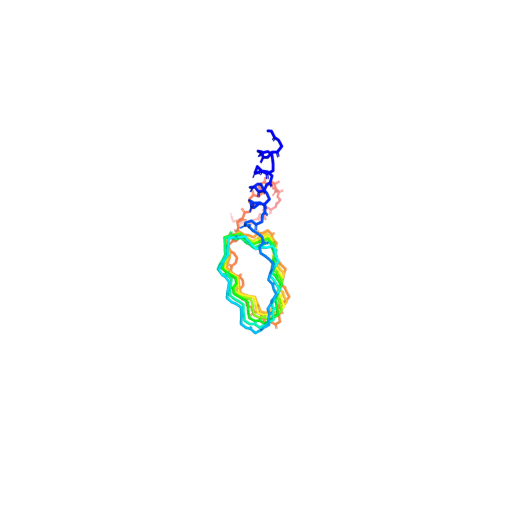M 996 N N . ASN A 1 138 ? 14.541 0.686 -30.306 1.00 32.47 138 ASN A N 1
ATOM 997 C CA . ASN A 1 138 ? 15.046 1.885 -30.954 1.00 32.47 138 ASN A CA 1
ATOM 998 C C . ASN A 1 138 ? 15.927 1.437 -32.124 1.00 32.47 138 ASN A C 1
ATOM 1000 O O . ASN A 1 138 ? 17.116 1.172 -31.954 1.00 32.47 138 ASN A O 1
ATOM 1004 N N . ASN A 1 139 ? 15.337 1.361 -33.317 1.00 40.53 139 ASN A N 1
ATOM 1005 C CA . ASN A 1 139 ? 16.082 1.263 -34.568 1.00 40.53 139 ASN A CA 1
ATOM 1006 C C . ASN A 1 139 ? 16.851 2.571 -34.798 1.00 40.53 139 ASN A C 1
ATOM 1008 O O . ASN A 1 139 ? 16.373 3.468 -35.488 1.00 40.53 139 ASN A O 1
ATOM 1012 N N . HIS A 1 140 ? 18.057 2.681 -34.242 1.00 41.03 140 HIS A N 1
ATOM 1013 C CA . HIS A 1 140 ? 19.050 3.620 -34.746 1.00 41.03 140 HIS A CA 1
ATOM 1014 C C . HIS A 1 140 ? 20.242 2.831 -35.281 1.00 41.03 140 HIS A C 1
ATOM 1016 O O . HIS A 1 140 ? 21.030 2.244 -34.545 1.00 41.03 140 HIS A O 1
ATOM 1022 N N . LYS A 1 141 ? 20.304 2.791 -36.611 1.00 52.25 141 LYS A N 1
ATOM 1023 C CA . LYS A 1 141 ? 21.339 2.197 -37.454 1.00 52.25 141 LYS A CA 1
ATOM 1024 C C . LYS A 1 141 ? 22.736 2.592 -36.952 1.00 52.25 141 LYS A C 1
ATOM 1026 O O . LYS A 1 141 ? 23.148 3.735 -37.122 1.00 52.25 141 LYS A O 1
ATOM 1031 N N . VAL A 1 142 ? 23.470 1.639 -36.379 1.00 39.31 142 VAL A N 1
ATOM 1032 C CA . VAL A 1 142 ? 24.921 1.737 -36.164 1.00 39.31 142 VAL A CA 1
ATOM 1033 C C . VAL A 1 142 ? 25.568 0.603 -36.948 1.00 39.31 142 VAL A C 1
ATOM 1035 O O . VAL A 1 142 ? 25.672 -0.529 -36.492 1.00 39.31 142 VAL A O 1
ATOM 1038 N N . ILE A 1 143 ? 25.967 0.926 -38.176 1.00 48.88 143 ILE A N 1
ATOM 1039 C CA . ILE A 1 143 ? 26.903 0.128 -38.965 1.00 48.88 143 ILE A CA 1
ATOM 1040 C C . ILE A 1 143 ? 28.258 0.255 -38.269 1.00 48.88 143 ILE A C 1
ATOM 1042 O O . ILE A 1 143 ? 28.840 1.326 -38.380 1.00 48.88 143 ILE A O 1
ATOM 1046 N N . ARG A 1 144 ? 28.766 -0.780 -37.583 1.00 42.38 144 ARG A N 1
ATOM 1047 C CA . ARG A 1 144 ? 30.214 -0.961 -37.350 1.00 42.38 144 ARG A CA 1
ATOM 1048 C C . ARG A 1 144 ? 30.594 -2.438 -37.165 1.00 42.38 144 ARG A C 1
ATOM 1050 O O . ARG A 1 144 ? 30.195 -3.068 -36.196 1.00 42.38 144 ARG A O 1
ATOM 1057 N N . ASN A 1 145 ? 31.449 -2.880 -38.090 1.00 37.09 145 ASN A N 1
ATOM 1058 C CA . ASN A 1 145 ? 32.472 -3.928 -38.001 1.00 37.09 145 ASN A CA 1
ATOM 1059 C C . ASN A 1 145 ? 32.028 -5.388 -37.829 1.00 37.09 145 ASN A C 1
ATOM 1061 O O . ASN A 1 145 ? 31.987 -5.921 -36.725 1.00 37.09 145 ASN A O 1
ATOM 1065 N N . LEU A 1 146 ? 31.848 -6.059 -38.970 1.00 40.75 146 LEU A N 1
ATOM 1066 C CA . LEU A 1 146 ? 31.928 -7.514 -39.078 1.00 40.75 146 LEU A CA 1
ATOM 1067 C C . LEU A 1 146 ? 33.408 -7.917 -39.266 1.00 40.75 146 LEU A C 1
ATOM 1069 O O . LEU A 1 146 ? 34.039 -7.413 -40.199 1.00 40.75 146 LEU A O 1
ATOM 1073 N N . PRO A 1 147 ? 33.994 -8.784 -38.421 1.00 40.44 147 PRO A N 1
ATOM 1074 C CA . PRO A 1 147 ? 35.323 -9.324 -38.671 1.00 40.44 147 PRO A CA 1
ATOM 1075 C C . PRO A 1 147 ? 35.273 -10.312 -39.843 1.00 40.44 147 PRO A C 1
ATOM 1077 O O . PRO A 1 147 ? 34.497 -11.268 -39.855 1.00 40.44 147 PRO A O 1
ATOM 1080 N N . ILE A 1 148 ? 36.119 -10.058 -40.840 1.00 46.31 148 ILE A N 1
ATOM 1081 C CA . ILE A 1 148 ? 36.373 -10.948 -41.971 1.00 46.31 148 ILE A CA 1
ATOM 1082 C C . ILE A 1 148 ? 36.992 -12.227 -41.400 1.00 46.31 148 ILE A C 1
ATOM 1084 O O . ILE A 1 148 ? 38.109 -12.190 -40.884 1.00 46.31 148 ILE A O 1
ATOM 1088 N N . THR A 1 149 ? 36.286 -13.354 -41.494 1.00 34.62 149 THR A N 1
ATOM 1089 C CA . THR A 1 149 ? 36.868 -14.669 -41.199 1.00 34.62 149 THR A CA 1
ATOM 1090 C C . THR A 1 149 ? 36.829 -15.487 -42.481 1.00 34.62 149 THR A C 1
ATOM 1092 O O . THR A 1 149 ? 35.765 -15.717 -43.046 1.00 34.62 149 THR A O 1
ATOM 1095 N N . LYS A 1 150 ? 38.030 -15.815 -42.966 1.00 38.84 150 LYS A N 1
ATOM 1096 C CA . LYS A 1 150 ? 38.317 -16.634 -44.146 1.00 38.84 150 LYS A CA 1
ATOM 1097 C C . LYS A 1 150 ? 37.637 -17.998 -44.041 1.00 38.84 150 LYS A C 1
ATOM 1099 O O . LYS A 1 150 ? 37.785 -18.613 -42.992 1.00 38.84 150 LYS A O 1
ATOM 1104 N N . PHE A 1 151 ? 37.043 -18.467 -45.136 1.00 37.81 151 PHE A N 1
ATOM 1105 C CA . PHE A 1 151 ? 37.262 -19.796 -45.719 1.00 37.81 151 PHE A CA 1
ATOM 1106 C C . PHE A 1 151 ? 37.016 -19.708 -47.224 1.00 37.81 151 PHE A C 1
ATOM 1108 O O . PHE A 1 151 ? 36.008 -19.074 -47.608 1.00 37.81 151 PHE A O 1
#

Sequence (151 aa):
MVEETRKQQKNTAIENTKSLLSLASIGYLVVVAIGTRCNHAIGYVALPTVGIRSLASIGYVAPVAIDVRSVVSIGCLTAAVIDVLFVVSIGCLAAAAIVVRYAASIGSLAHVAIGFRSLTSVPLLSLSSHSLMPQRVNNHKVIRNLPITKF

Secondary structure (DSSP, 8-state):
-HHHHHHHHHHHHHHHHTT-EEEEEEEEEE--BS-EEEEEEEEEEEEEES-BS-EEEEEEEEEEEEEEEEEEEEEEEEEEEEEEEEEEEEEEEEEEEEEEEEEEEEEEEEEEEEEEEEEEEE-SS--------------------------

Organism: Lactuca saligna (NCBI:txid75948)

Solvent-accessible surface area (backbone atoms only — not comparable to full-atom values): 8046 Å² total; per-residue (Å²): 111,74,70,57,52,50,51,49,54,50,50,54,51,49,62,72,61,68,42,59,52,70,48,76,52,73,47,80,43,78,47,80,48,62,31,33,46,39,38,40,38,39,37,42,39,38,35,54,26,63,26,36,52,31,38,40,36,40,37,42,37,35,45,33,30,48,36,33,48,30,39,40,38,40,37,40,36,44,38,44,30,45,36,34,48,33,39,37,36,39,37,39,36,38,37,42,32,47,34,37,45,34,39,39,38,41,26,40,60,46,66,48,54,69,37,77,74,45,78,49,71,51,62,78,50,92,58,90,76,80,73,69,71,82,78,80,83,74,89,69,92,76,92,78,83,81,83,89,73,92,132